Protein AF-A0A935RAW5-F1 (afdb_monomer_lite)

pLDDT: mean 90.12, std 9.92, range [51.78, 97.75]

Foldseek 3Di:
DQQADDPRVVLLVVCLVVLHEAEDPPPSSCVSSPPSHHYYHPVRVVVDD

Secondary structure (DSSP, 8-state):
--S--THHHHHHHHHHHHT--EE-S-HHHHHHSTTTS-EE-HHHHHT--

Sequence (49 aa):
MWRLRGADAVYVALAATCREPLITLDTEMLERARGVTTVLTPEQWLQSP

Radius of gyration: 10.48 Å; chains: 1; bounding box: 19×21×31 Å

Structure (mmCIF, N/CA/C/O backbone):
data_AF-A0A935RAW5-F1
#
_entry.id   AF-A0A935RAW5-F1
#
loop_
_atom_site.group_PDB
_atom_site.id
_atom_site.type_symbol
_atom_site.label_atom_id
_atom_site.label_alt_id
_atom_site.label_comp_id
_atom_site.label_asym_id
_atom_site.label_entity_id
_atom_site.label_seq_id
_atom_site.pdbx_PDB_ins_code
_atom_site.Cartn_x
_atom_site.Cartn_y
_atom_site.Cartn_z
_atom_site.occupancy
_atom_site.B_iso_or_equiv
_atom_site.auth_seq_id
_atom_site.auth_comp_id
_atom_site.auth_asym_id
_atom_site.auth_atom_id
_atom_site.pdbx_PDB_model_num
ATOM 1 N N . MET A 1 1 ? 6.853 0.205 -19.971 1.00 51.78 1 MET A N 1
ATOM 2 C CA . MET A 1 1 ? 7.509 -0.415 -18.797 1.00 51.78 1 MET A CA 1
ATOM 3 C C . MET A 1 1 ? 6.410 -0.930 -17.872 1.00 51.78 1 MET A C 1
ATOM 5 O O . MET A 1 1 ? 5.561 -0.135 -17.503 1.00 51.78 1 MET A O 1
ATOM 9 N N . TRP A 1 2 ? 6.321 -2.239 -17.603 1.00 59.00 2 TRP A N 1
ATOM 10 C CA . TRP A 1 2 ? 5.207 -2.809 -16.817 1.00 59.00 2 TRP A CA 1
ATOM 11 C C . TRP A 1 2 ? 5.195 -2.294 -15.368 1.00 59.00 2 TRP A C 1
ATOM 13 O O . TRP A 1 2 ? 6.260 -2.243 -14.754 1.00 59.00 2 TRP A O 1
ATOM 23 N N . ARG A 1 3 ? 4.005 -1.923 -14.869 1.00 73.94 3 ARG A N 1
ATOM 24 C CA . ARG A 1 3 ? 3.786 -1.017 -13.724 1.00 73.94 3 ARG A CA 1
ATOM 25 C C . ARG A 1 3 ? 3.929 -1.655 -12.333 1.00 73.94 3 ARG A C 1
ATOM 27 O O . ARG A 1 3 ? 4.402 -0.979 -11.433 1.00 73.94 3 ARG A O 1
ATOM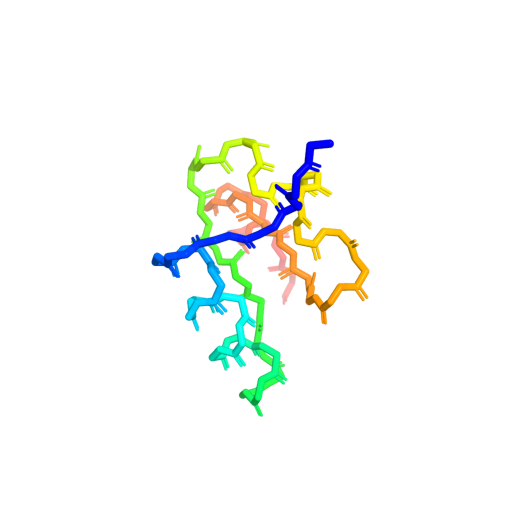 34 N N . LEU A 1 4 ? 3.567 -2.927 -12.165 1.00 80.06 4 LEU A N 1
ATOM 35 C CA . LEU A 1 4 ? 3.729 -3.704 -10.926 1.00 80.06 4 LEU A CA 1
ATOM 36 C C . LEU A 1 4 ? 4.232 -5.104 -11.296 1.00 80.06 4 LEU A C 1
ATOM 38 O O . LEU A 1 4 ? 3.733 -5.691 -12.258 1.00 80.06 4 LEU A O 1
ATOM 42 N N . ARG A 1 5 ? 5.236 -5.631 -10.586 1.00 83.12 5 ARG A N 1
ATOM 43 C CA . ARG A 1 5 ? 5.793 -6.978 -10.816 1.00 83.12 5 ARG A CA 1
ATOM 44 C C . ARG A 1 5 ? 6.237 -7.605 -9.502 1.00 83.12 5 ARG A C 1
ATOM 46 O O . ARG A 1 5 ? 6.586 -6.892 -8.574 1.00 83.12 5 ARG A O 1
ATOM 53 N N . GLY A 1 6 ? 6.305 -8.934 -9.463 1.00 88.06 6 GLY A N 1
ATOM 54 C CA . GLY A 1 6 ? 6.902 -9.654 -8.337 1.00 88.06 6 GLY A CA 1
ATOM 55 C C . GLY A 1 6 ? 6.235 -9.318 -7.001 1.00 88.06 6 GLY A C 1
ATOM 56 O O . GLY A 1 6 ? 5.008 -9.280 -6.922 1.00 88.06 6 GLY A O 1
ATOM 57 N N . ALA A 1 7 ? 7.050 -9.078 -5.971 1.00 87.62 7 ALA A N 1
ATOM 58 C CA . ALA A 1 7 ? 6.583 -8.784 -4.616 1.00 87.62 7 ALA A CA 1
ATOM 59 C C . ALA A 1 7 ? 5.628 -7.578 -4.566 1.00 87.62 7 ALA A C 1
ATOM 61 O O . ALA A 1 7 ? 4.587 -7.663 -3.918 1.00 87.62 7 ALA A O 1
ATOM 62 N N . ASP A 1 8 ? 5.908 -6.520 -5.332 1.00 90.31 8 ASP A N 1
ATOM 63 C CA . ASP A 1 8 ? 5.061 -5.325 -5.417 1.00 90.31 8 ASP A CA 1
ATOM 64 C C . ASP A 1 8 ? 3.620 -5.676 -5.795 1.00 90.31 8 ASP A C 1
ATOM 66 O O . ASP A 1 8 ? 2.664 -5.198 -5.189 1.00 90.31 8 ASP A O 1
ATOM 70 N N . ALA A 1 9 ? 3.447 -6.557 -6.786 1.00 93.00 9 ALA A N 1
ATOM 71 C CA . ALA A 1 9 ? 2.121 -6.969 -7.232 1.00 93.00 9 ALA A CA 1
ATOM 72 C C . ALA A 1 9 ? 1.369 -7.747 -6.139 1.00 93.00 9 ALA A C 1
ATOM 74 O O . ALA A 1 9 ? 0.159 -7.584 -6.001 1.00 93.00 9 ALA A O 1
ATOM 75 N N . VAL A 1 10 ? 2.080 -8.555 -5.345 1.00 94.75 10 VAL A N 1
ATOM 76 C CA . VAL A 1 10 ? 1.492 -9.338 -4.249 1.00 94.75 10 VAL A CA 1
ATOM 77 C C . VAL A 1 10 ? 1.052 -8.433 -3.102 1.00 94.75 10 VAL A C 1
ATOM 79 O O . VAL A 1 10 ? -0.078 -8.562 -2.635 1.00 94.75 10 VAL A O 1
ATOM 82 N N . TYR A 1 11 ? 1.892 -7.490 -2.670 1.00 94.62 11 TYR A N 1
ATOM 83 C CA . TYR A 1 11 ? 1.543 -6.578 -1.577 1.00 94.62 11 TYR A CA 1
ATOM 84 C C . TYR A 1 11 ? 0.388 -5.650 -1.945 1.00 94.62 11 TYR A C 1
ATOM 86 O O . TYR A 1 11 ? -0.534 -5.467 -1.151 1.00 94.62 11 TYR A O 1
ATOM 94 N N . VAL A 1 12 ? 0.389 -5.128 -3.173 1.00 94.94 12 VAL A N 1
ATOM 95 C CA . VAL A 1 12 ? -0.708 -4.294 -3.676 1.00 94.94 12 VAL A CA 1
ATOM 96 C C . VAL A 1 12 ? -2.010 -5.091 -3.758 1.00 94.94 12 VAL A C 1
ATOM 98 O O . VAL A 1 12 ? -3.050 -4.601 -3.320 1.00 94.94 12 VAL A O 1
ATOM 101 N N . ALA A 1 13 ? -1.967 -6.324 -4.273 1.00 95.25 13 ALA A N 1
ATOM 102 C CA . ALA A 1 13 ? -3.147 -7.182 -4.345 1.00 95.25 13 ALA A CA 1
ATOM 103 C C . ALA A 1 13 ? -3.688 -7.539 -2.953 1.00 95.25 13 ALA A C 1
ATOM 105 O O . ALA A 1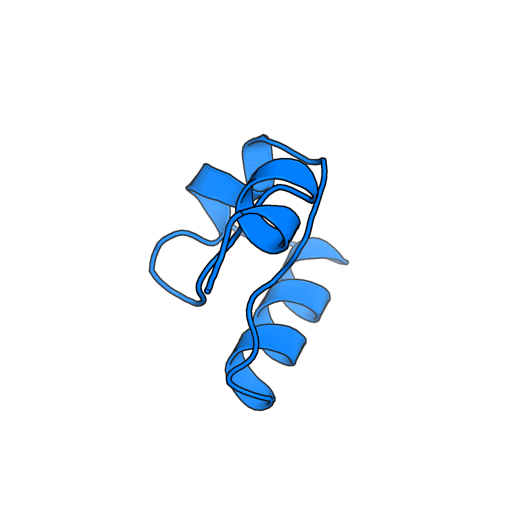 13 ? -4.902 -7.517 -2.749 1.00 95.25 13 ALA A O 1
ATOM 106 N N . LEU A 1 14 ? -2.807 -7.830 -1.992 1.00 96.81 14 LEU A N 1
ATOM 107 C CA . LEU A 1 14 ? -3.191 -8.125 -0.614 1.00 96.81 14 LEU A CA 1
ATOM 108 C C . LEU A 1 14 ? -3.906 -6.931 0.029 1.00 96.81 14 LEU A C 1
ATOM 110 O O . LEU A 1 14 ? -5.023 -7.083 0.516 1.00 96.81 14 LEU A O 1
ATOM 114 N N . ALA A 1 15 ? -3.300 -5.743 -0.031 1.00 96.94 15 ALA A N 1
ATOM 115 C CA . ALA A 1 15 ? -3.873 -4.514 0.514 1.00 96.94 15 ALA A CA 1
ATOM 116 C C . ALA A 1 15 ? -5.251 -4.206 -0.103 1.00 96.94 15 ALA A C 1
ATOM 118 O O . ALA A 1 15 ? -6.229 -4.001 0.615 1.00 96.94 15 ALA A O 1
ATOM 119 N N . ALA A 1 16 ? -5.363 -4.284 -1.435 1.00 96.31 16 ALA A N 1
ATOM 120 C CA . ALA A 1 16 ? -6.630 -4.091 -2.140 1.00 96.31 16 ALA A CA 1
ATOM 121 C C . ALA A 1 16 ? -7.700 -5.126 -1.746 1.00 96.31 16 ALA A C 1
ATOM 123 O O . ALA A 1 16 ? -8.868 -4.777 -1.580 1.00 96.31 16 ALA A O 1
ATOM 124 N N . THR A 1 17 ? -7.309 -6.390 -1.564 1.00 97.75 17 THR A N 1
ATOM 125 C CA . THR A 1 17 ? -8.227 -7.470 -1.167 1.00 97.75 17 THR A CA 1
ATOM 126 C C . THR A 1 17 ? -8.759 -7.257 0.248 1.00 97.75 17 THR A C 1
ATOM 128 O O . THR A 1 17 ? -9.952 -7.438 0.490 1.00 97.75 17 THR A O 1
ATOM 131 N N . CYS A 1 18 ? -7.898 -6.825 1.170 1.00 97.44 18 CYS A N 1
ATOM 132 C CA . CYS A 1 18 ? -8.279 -6.515 2.546 1.00 97.44 18 CYS A CA 1
ATOM 133 C C . CYS A 1 18 ? -9.002 -5.168 2.688 1.00 97.44 18 CYS A C 1
ATOM 135 O O . CYS A 1 18 ? -9.592 -4.919 3.733 1.00 97.44 18 CYS A O 1
ATOM 137 N N . ARG A 1 19 ? -8.989 -4.322 1.646 1.00 95.75 19 ARG A N 1
ATOM 138 C CA . ARG A 1 19 ? -9.443 -2.919 1.682 1.00 95.75 19 ARG A CA 1
ATOM 139 C C . ARG A 1 19 ? -8.687 -2.073 2.710 1.00 95.75 19 ARG A C 1
ATOM 141 O O . ARG A 1 19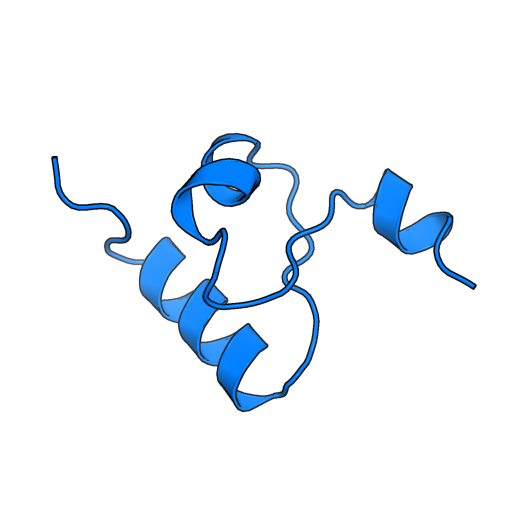 ? -9.252 -1.153 3.289 1.00 95.75 19 ARG A O 1
ATOM 148 N N . GLU A 1 20 ? -7.409 -2.378 2.885 1.00 96.19 20 GLU A N 1
ATOM 149 C CA . GLU A 1 20 ? -6.501 -1.666 3.781 1.00 96.19 20 GLU A CA 1
ATOM 150 C C . GLU A 1 20 ? -5.442 -0.908 2.966 1.00 96.19 20 GLU A C 1
ATOM 152 O O . GLU A 1 20 ? -5.124 -1.309 1.836 1.00 96.19 20 GLU A O 1
ATOM 157 N N . PRO A 1 21 ? -4.877 0.19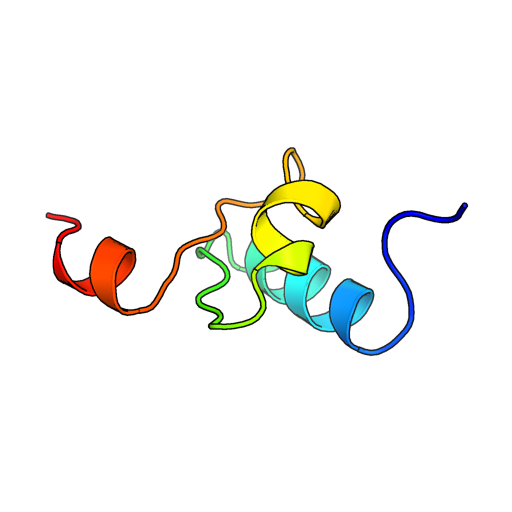0 3.496 1.00 95.62 21 PRO A N 1
ATOM 158 C CA . PRO A 1 21 ? -3.810 0.902 2.815 1.00 95.62 21 PRO A CA 1
ATOM 159 C C . PRO A 1 21 ? -2.515 0.083 2.803 1.00 95.62 21 PRO A C 1
ATOM 161 O O . PRO A 1 21 ? -2.177 -0.620 3.756 1.00 95.62 21 PRO A O 1
ATOM 164 N N . LEU A 1 22 ? -1.741 0.222 1.728 1.00 95.81 22 LEU A N 1
ATOM 165 C CA . LEU A 1 22 ? -0.367 -0.263 1.685 1.00 95.81 22 LEU A CA 1
ATOM 166 C C . LEU A 1 22 ? 0.555 0.791 2.307 1.00 95.81 22 LEU A C 1
ATOM 168 O O . LEU A 1 22 ? 0.782 1.846 1.714 1.00 95.81 22 LEU A O 1
ATOM 172 N N . ILE A 1 23 ? 1.101 0.499 3.485 1.00 95.88 23 ILE A N 1
ATOM 173 C CA . ILE A 1 23 ? 2.078 1.368 4.150 1.00 95.88 23 ILE A CA 1
ATOM 174 C C . ILE A 1 23 ? 3.483 0.931 3.736 1.00 95.88 23 ILE A C 1
ATOM 176 O O . ILE A 1 23 ? 3.865 -0.219 3.947 1.00 95.88 23 ILE A O 1
ATOM 180 N N . THR A 1 24 ? 4.261 1.833 3.144 1.00 94.56 24 THR A N 1
ATOM 181 C CA . THR A 1 24 ? 5.601 1.519 2.632 1.00 94.56 24 THR A CA 1
ATOM 182 C C . THR A 1 24 ? 6.524 2.736 2.641 1.00 94.56 24 THR A C 1
ATOM 184 O O . THR A 1 24 ? 6.077 3.873 2.519 1.00 94.56 24 THR A O 1
ATOM 187 N N . LEU A 1 25 ? 7.830 2.500 2.789 1.00 95.38 25 LEU A N 1
ATOM 188 C CA . LEU A 1 25 ? 8.876 3.516 2.595 1.00 95.38 25 LEU A CA 1
ATOM 189 C C . LEU A 1 25 ? 9.379 3.570 1.144 1.00 95.38 25 LEU A C 1
ATOM 191 O O . LEU A 1 25 ? 10.144 4.467 0.795 1.00 95.38 25 LEU A O 1
ATOM 195 N N . ASP A 1 26 ? 8.966 2.622 0.300 1.00 92.75 26 ASP A N 1
ATOM 196 C CA . ASP A 1 26 ? 9.288 2.630 -1.123 1.00 92.75 26 ASP A CA 1
ATOM 197 C C . ASP A 1 26 ? 8.451 3.695 -1.840 1.00 92.75 26 ASP A C 1
ATOM 199 O O . ASP A 1 26 ? 7.244 3.550 -2.051 1.00 92.75 26 ASP A O 1
ATOM 203 N N . THR A 1 27 ? 9.104 4.786 -2.227 1.00 88.81 27 THR A N 1
ATOM 204 C CA . THR A 1 27 ? 8.446 5.916 -2.879 1.00 88.81 27 THR A CA 1
ATOM 205 C C . THR A 1 27 ? 8.004 5.604 -4.307 1.00 88.81 27 THR A C 1
ATOM 207 O O . THR A 1 27 ? 7.073 6.243 -4.797 1.00 88.81 27 THR A O 1
ATOM 210 N N . GLU A 1 28 ? 8.571 4.592 -4.975 1.00 90.44 28 GLU A N 1
ATOM 211 C CA . GLU A 1 28 ? 8.100 4.175 -6.299 1.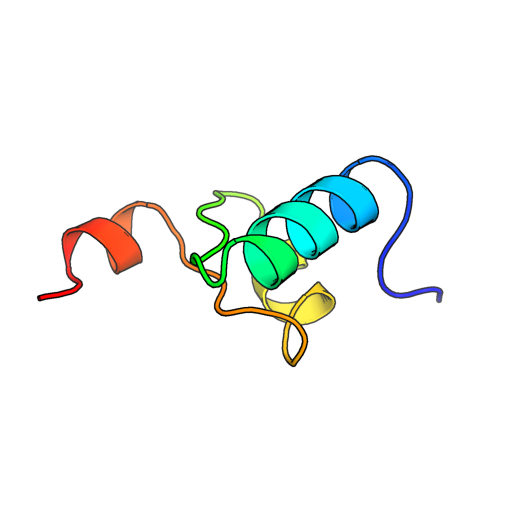00 90.44 28 GLU A CA 1
ATOM 212 C C . GLU A 1 28 ? 6.703 3.538 -6.218 1.00 90.44 28 GLU A C 1
ATOM 214 O O . GLU A 1 28 ? 5.911 3.651 -7.164 1.00 90.44 28 GLU A O 1
ATOM 219 N N . MET A 1 29 ? 6.362 2.914 -5.083 1.00 91.56 29 MET A N 1
ATOM 220 C CA . MET A 1 29 ? 5.038 2.327 -4.849 1.00 91.56 29 MET A CA 1
ATOM 221 C C . MET A 1 29 ? 3.924 3.371 -4.805 1.00 91.56 29 MET A C 1
ATOM 223 O O . MET A 1 29 ? 2.826 3.081 -5.287 1.00 91.56 29 MET A O 1
ATOM 227 N N . LEU A 1 30 ? 4.208 4.591 -4.333 1.00 89.69 30 LEU A N 1
ATOM 228 C CA . LEU A 1 30 ? 3.240 5.696 -4.314 1.00 89.69 30 LEU A CA 1
ATOM 229 C C . LEU A 1 30 ? 2.693 6.006 -5.717 1.00 89.69 30 LEU A C 1
ATOM 231 O O . LEU A 1 30 ? 1.513 6.316 -5.874 1.00 89.69 30 LEU A O 1
ATOM 235 N N . GLU A 1 31 ? 3.526 5.875 -6.752 1.00 89.19 31 GLU A N 1
ATOM 236 C CA . GLU A 1 31 ? 3.128 6.104 -8.146 1.00 89.19 31 GLU A CA 1
ATOM 237 C C . GLU A 1 31 ? 2.614 4.832 -8.828 1.00 89.19 31 GLU A C 1
ATOM 239 O O . GLU A 1 31 ? 1.618 4.829 -9.568 1.00 89.19 31 GLU A O 1
ATOM 244 N N . ARG A 1 32 ? 3.295 3.710 -8.591 1.00 90.25 32 ARG A N 1
ATOM 245 C CA . ARG A 1 32 ? 3.020 2.450 -9.287 1.00 90.25 32 ARG A CA 1
ATOM 246 C C . ARG A 1 32 ? 1.703 1.817 -8.858 1.00 90.25 32 ARG A C 1
ATOM 248 O O . ARG A 1 32 ? 0.976 1.344 -9.730 1.00 90.25 32 ARG A O 1
ATOM 255 N N . ALA A 1 33 ? 1.366 1.865 -7.573 1.00 91.00 33 ALA A N 1
ATOM 256 C CA . ALA A 1 33 ? 0.115 1.324 -7.043 1.00 91.00 33 ALA A CA 1
ATOM 257 C C . ALA A 1 33 ? -1.039 2.346 -7.029 1.00 91.00 33 ALA A C 1
ATOM 259 O O . ALA A 1 33 ? -2.178 1.995 -6.707 1.00 91.00 33 ALA A O 1
ATOM 260 N N . ARG A 1 34 ? -0.773 3.590 -7.463 1.00 83.75 34 ARG A N 1
ATOM 261 C CA . ARG A 1 34 ? -1.781 4.646 -7.607 1.00 83.75 34 ARG A CA 1
ATOM 262 C C . ARG A 1 34 ? -2.943 4.173 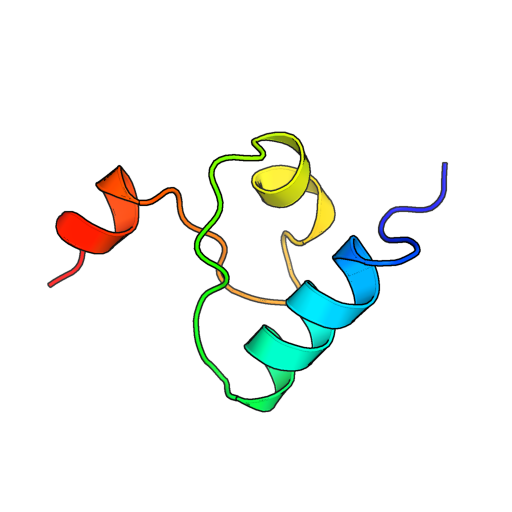-8.485 1.00 83.75 34 ARG A C 1
ATOM 264 O O . ARG A 1 34 ? -2.764 3.910 -9.678 1.00 83.75 34 ARG A O 1
ATOM 271 N N . GLY A 1 35 ? -4.135 4.117 -7.898 1.00 86.75 35 GLY A N 1
ATOM 272 C CA . GLY A 1 35 ? -5.370 3.690 -8.565 1.00 86.75 35 GLY A CA 1
ATOM 273 C C . GLY A 1 35 ? -5.771 2.234 -8.316 1.00 86.75 35 GLY A C 1
ATOM 274 O O . GLY A 1 35 ? -6.801 1.819 -8.834 1.00 86.75 35 GLY A O 1
ATOM 275 N N . VAL A 1 36 ? -4.997 1.471 -7.535 1.00 92.75 36 VAL A N 1
ATOM 276 C CA . VAL A 1 36 ? -5.377 0.114 -7.097 1.00 92.75 36 VAL A CA 1
ATOM 277 C C . VAL A 1 36 ? -5.745 0.094 -5.615 1.00 92.75 36 VAL A C 1
ATOM 279 O O . VAL A 1 36 ? -6.786 -0.439 -5.248 1.00 92.75 36 VAL A O 1
ATOM 282 N N . THR A 1 37 ? -4.911 0.697 -4.769 1.00 94.31 37 THR A N 1
ATOM 283 C CA . THR A 1 37 ? -5.171 0.867 -3.334 1.00 94.31 37 THR A CA 1
ATOM 284 C C . THR A 1 37 ? -4.609 2.206 -2.856 1.00 94.31 37 THR A C 1
ATOM 286 O O . THR A 1 37 ? -3.811 2.836 -3.558 1.00 94.31 37 THR A O 1
ATOM 289 N N . THR A 1 38 ? -5.025 2.647 -1.672 1.00 95.75 38 THR A N 1
ATOM 290 C CA . THR A 1 38 ? -4.387 3.760 -0.966 1.00 95.75 38 THR A CA 1
ATOM 291 C C . THR A 1 38 ? -2.978 3.338 -0.563 1.00 95.75 38 THR A C 1
ATOM 293 O O . THR A 1 38 ? -2.786 2.266 0.008 1.00 95.75 38 THR A O 1
ATOM 296 N N . VAL A 1 39 ? -1.988 4.178 -0.854 1.00 95.38 39 VAL A N 1
ATOM 297 C CA . VAL A 1 39 ? -0.587 3.942 -0.488 1.00 95.38 39 VAL A CA 1
ATOM 298 C C . VAL A 1 39 ? -0.127 5.104 0.368 1.00 95.38 39 VAL A C 1
ATOM 300 O O . VAL A 1 39 ? -0.356 6.254 -0.005 1.00 95.38 39 VAL A O 1
ATOM 303 N N . LEU A 1 40 ? 0.503 4.804 1.498 1.00 95.69 40 LEU A N 1
ATOM 304 C CA . LEU A 1 40 ? 0.962 5.799 2.462 1.00 95.69 40 LEU A CA 1
ATOM 305 C C . LEU A 1 40 ? 2.402 5.509 2.871 1.00 95.69 40 LEU A C 1
ATOM 307 O O . LEU A 1 40 ? 2.827 4.354 2.928 1.00 95.69 40 LEU A O 1
ATOM 311 N N . THR A 1 41 ? 3.135 6.554 3.233 1.00 95.50 41 THR A N 1
ATOM 312 C CA . THR A 1 41 ? 4.325 6.395 4.069 1.00 95.50 41 THR A CA 1
ATOM 313 C C . THR A 1 41 ? 3.913 6.139 5.524 1.00 95.50 41 THR A C 1
ATOM 315 O O . THR A 1 41 ? 2.797 6.493 5.920 1.00 95.50 41 THR A O 1
ATOM 318 N N . PRO A 1 42 ? 4.791 5.562 6.366 1.00 96.12 42 PRO A N 1
ATOM 319 C CA . PRO A 1 42 ? 4.511 5.423 7.796 1.00 96.12 42 PRO A CA 1
ATOM 320 C C . PRO A 1 42 ? 4.146 6.751 8.474 1.00 96.12 42 PRO A C 1
ATOM 322 O O . PRO A 1 42 ? 3.243 6.791 9.301 1.00 96.12 42 PRO A O 1
ATOM 325 N N . GLU A 1 43 ? 4.800 7.848 8.091 1.00 95.81 43 GLU A N 1
ATOM 326 C CA . GLU A 1 43 ? 4.517 9.190 8.617 1.00 95.81 43 GLU A CA 1
ATOM 327 C C . GLU A 1 43 ? 3.102 9.657 8.257 1.00 95.81 43 GLU A C 1
ATOM 329 O O . GLU A 1 43 ? 2.380 10.143 9.124 1.00 95.81 43 GLU A O 1
ATOM 334 N N . GLN A 1 44 ? 2.676 9.456 7.006 1.00 95.00 44 GLN A N 1
ATOM 335 C CA . GLN A 1 44 ? 1.318 9.786 6.561 1.00 95.00 44 GLN A CA 1
ATOM 336 C C . GLN A 1 44 ? 0.265 8.926 7.269 1.00 95.00 44 GLN A C 1
ATOM 338 O O . GLN A 1 44 ? -0.803 9.420 7.629 1.00 95.00 44 GLN A O 1
ATOM 343 N N . TRP A 1 45 ? 0.568 7.646 7.497 1.00 95.31 45 TRP A N 1
ATOM 344 C CA . TRP A 1 45 ? -0.313 6.754 8.245 1.00 95.31 45 TRP A CA 1
ATOM 345 C C . TRP A 1 45 ? -0.491 7.208 9.694 1.00 95.31 45 TRP A C 1
ATOM 347 O O . TRP A 1 45 ? -1.615 7.313 10.165 1.00 95.31 45 TRP A O 1
ATOM 357 N N . LEU A 1 46 ? 0.599 7.556 10.382 1.00 96.19 46 LEU A N 1
ATOM 358 C CA . LEU A 1 46 ? 0.550 8.044 11.765 1.00 96.19 46 LEU A CA 1
ATOM 359 C C . LEU A 1 46 ? -0.184 9.386 11.918 1.00 96.19 46 LEU A C 1
ATOM 361 O O . LEU A 1 46 ? -0.609 9.725 13.018 1.00 96.19 46 LEU A O 1
ATOM 365 N N . GLN A 1 47 ? -0.311 10.156 10.837 1.00 94.56 47 GLN A N 1
ATOM 366 C CA . GLN A 1 47 ? -1.066 11.411 10.792 1.00 94.56 47 GLN A CA 1
ATOM 367 C C . GLN A 1 47 ? -2.528 11.227 10.362 1.00 94.56 47 GLN A C 1
ATOM 369 O O . GLN A 1 47 ? -3.287 12.197 10.362 1.00 94.56 47 GLN A O 1
ATOM 374 N N . SER A 1 48 ? -2.920 10.015 9.963 1.00 77.75 48 SER A N 1
ATOM 375 C CA . SER A 1 48 ? -4.299 9.714 9.587 1.00 77.75 48 SER A CA 1
ATOM 376 C C . SER A 1 48 ? -5.175 9.625 10.853 1.00 77.75 48 SER A C 1
ATOM 378 O O . SER A 1 48 ? -4.705 9.093 11.860 1.00 77.75 48 SER A O 1
ATOM 380 N N . PRO A 1 49 ? -6.395 10.197 10.836 1.00 60.62 49 PRO A N 1
ATOM 381 C CA . PRO A 1 49 ? -7.273 10.285 12.006 1.00 60.62 49 PRO A CA 1
ATOM 382 C C . PRO A 1 49 ? -7.836 8.937 12.469 1.00 60.62 49 PRO A C 1
ATOM 384 O O . PRO A 1 49 ? -7.990 8.029 11.620 1.00 60.62 49 PRO A O 1
#